Protein AF-A0A2W5B087-F1 (afdb_monomer_lite)

Organism: NCBI:txid43771

Foldseek 3Di:
DLVVLQVVQDDDAFDPDPPTHDPVHGPGYGRPVSVVVSVVVVVVVVVVVVVVVVVVVVCCVVCVPVPDPCDPVNVVLVVVCPDPPQLCSDPPHDPQADRRPRDHDPCSVVPDPPPPDDPDDDPPDD

Secondary structure (DSSP, 8-state):
-HHHHHHHT-S--B-SSTT--BTTTBT-B--HHHHHHHHHHHHHHHHHHHHHHHHHHHHHHHHTS------HHHHHHHHHHTSTT-GGGSTT--TTB-TTT-PBPTTTTSSSS--S------S---

Sequence (126 aa):
ANLFVLMAGGKAGSPPIDGRTSLPYGEEIADPLAQAMILTAIVISMALTGFILTLAYRQYRYRTADVIEDDTEDTAIAAIASRPGNASAAPDHDASNDPTTGRTTKEGDMFGPEFFEAPVKEATDE

InterPro domains:
  IPR039428 NADH-ubiquinone oxidoreductase chain 4L/Mnh complex subunit C1-like [PF00420] (2-69)
  IPR050601 CPA3 antiporter subunit C [PTHR34583] (2-69)

Radius of gyration: 34.96 Å; chains: 1; bounding box: 86×31×72 Å

Structure (mmCIF, N/CA/C/O backbone):
data_AF-A0A2W5B087-F1
#
_entry.id   AF-A0A2W5B087-F1
#
loop_
_atom_site.group_PDB
_atom_site.id
_atom_site.type_symbol
_atom_site.label_atom_id
_atom_site.label_alt_id
_atom_site.label_comp_id
_atom_site.label_asym_id
_atom_site.label_entity_id
_atom_site.label_seq_id
_atom_site.pdbx_PDB_ins_code
_atom_site.Cartn_x
_atom_site.Cartn_y
_atom_site.Cartn_z
_atom_site.occupancy
_atom_site.B_iso_or_equiv
_atom_site.auth_seq_id
_atom_site.auth_comp_id
_atom_site.auth_asym_id
_atom_site.auth_atom_id
_atom_site.pdbx_PDB_model_num
ATOM 1 N N . ALA A 1 1 ? 1.186 5.721 4.719 1.00 83.44 1 ALA A N 1
ATOM 2 C CA . ALA A 1 1 ? -0.284 5.869 4.651 1.00 83.44 1 ALA A CA 1
ATOM 3 C C . ALA A 1 1 ? -0.997 4.980 5.675 1.00 83.44 1 ALA A C 1
ATOM 5 O O . ALA A 1 1 ? -1.610 5.519 6.582 1.00 83.44 1 ALA A O 1
ATOM 6 N N . ASN A 1 2 ? -0.861 3.651 5.610 1.00 87.31 2 ASN A N 1
ATOM 7 C CA . ASN A 1 2 ? -1.618 2.715 6.468 1.00 87.31 2 ASN A CA 1
ATOM 8 C C . ASN A 1 2 ? -1.426 2.934 7.980 1.00 87.31 2 ASN A C 1
ATOM 10 O O . ASN A 1 2 ? -2.382 2.841 8.739 1.00 87.31 2 ASN A O 1
ATOM 14 N N . LEU A 1 3 ? -0.218 3.312 8.409 1.00 91.62 3 LEU A N 1
ATOM 15 C CA . LEU A 1 3 ? 0.063 3.668 9.807 1.00 91.62 3 LEU A CA 1
ATOM 16 C C . LEU A 1 3 ? -0.748 4.878 10.297 1.00 91.62 3 LEU A C 1
ATOM 18 O O . LEU A 1 3 ? -1.163 4.912 11.449 1.00 91.62 3 LEU A O 1
ATOM 22 N N . PHE A 1 4 ? -1.005 5.853 9.423 1.00 90.88 4 PHE A N 1
ATOM 23 C CA . PHE A 1 4 ? -1.804 7.027 9.770 1.00 90.88 4 PHE A CA 1
ATOM 24 C C . PHE A 1 4 ? -3.282 6.658 9.938 1.00 90.88 4 PHE A C 1
ATOM 26 O O . PHE A 1 4 ? -3.924 7.110 10.878 1.00 90.88 4 PHE A O 1
ATOM 33 N N . VAL A 1 5 ? -3.801 5.775 9.076 1.00 89.12 5 VAL A N 1
ATOM 34 C CA . VAL A 1 5 ? -5.166 5.235 9.201 1.00 89.12 5 VAL A CA 1
ATOM 35 C C . VAL A 1 5 ? -5.315 4.425 10.493 1.00 89.12 5 VAL A C 1
ATOM 37 O O . VAL A 1 5 ? -6.320 4.560 11.180 1.00 89.12 5 VAL A O 1
ATOM 40 N N . LEU A 1 6 ? -4.294 3.646 10.871 1.00 91.12 6 LEU A N 1
ATOM 41 C CA . LEU A 1 6 ? -4.294 2.899 12.131 1.00 91.12 6 LEU A CA 1
ATOM 42 C C . LEU A 1 6 ? -4.326 3.830 13.350 1.00 91.12 6 LEU A C 1
ATOM 44 O O . LEU A 1 6 ? -5.081 3.584 14.282 1.00 91.12 6 LEU A O 1
ATOM 48 N N . MET A 1 7 ? -3.545 4.913 13.326 1.00 90.94 7 MET A N 1
ATOM 49 C CA . MET A 1 7 ? -3.543 5.917 14.395 1.00 90.94 7 MET A CA 1
ATOM 50 C C . MET A 1 7 ? -4.878 6.675 14.480 1.00 90.94 7 MET A C 1
ATOM 52 O O . MET A 1 7 ? -5.340 6.981 15.577 1.00 90.94 7 MET A O 1
ATOM 56 N N . ALA A 1 8 ? -5.521 6.944 13.340 1.00 89.12 8 ALA A N 1
ATOM 57 C CA . ALA A 1 8 ? -6.845 7.562 13.290 1.00 89.12 8 ALA A CA 1
ATOM 58 C C . ALA A 1 8 ? -7.960 6.651 13.846 1.00 89.12 8 ALA A C 1
ATOM 60 O O . ALA A 1 8 ? -8.958 7.166 14.341 1.00 89.12 8 ALA A O 1
ATOM 61 N N . GLY A 1 9 ? -7.773 5.324 13.815 1.00 87.00 9 GLY A N 1
ATOM 62 C CA . GLY A 1 9 ? -8.700 4.326 14.369 1.00 87.00 9 GLY A CA 1
ATOM 63 C C . GLY A 1 9 ? -8.781 4.289 15.902 1.00 87.00 9 GLY A C 1
ATOM 64 O O . GLY A 1 9 ? -9.543 3.502 16.457 1.00 87.00 9 GLY A O 1
ATOM 65 N N . GLY A 1 10 ? -8.024 5.139 16.604 1.00 87.75 10 GLY A N 1
ATOM 66 C CA . GLY A 1 10 ? -8.136 5.318 18.050 1.00 87.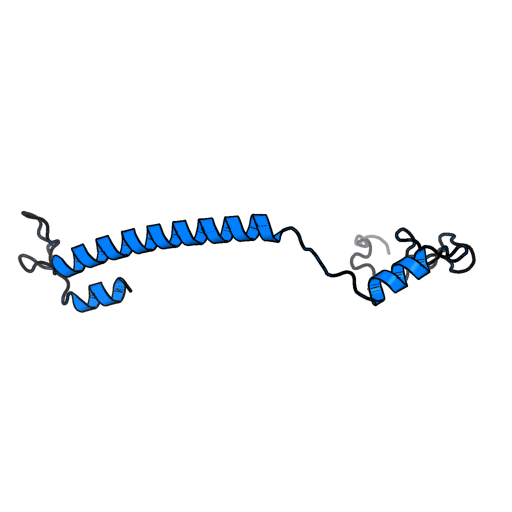75 10 GLY A CA 1
ATOM 67 C C . GLY A 1 10 ? -7.328 4.313 18.875 1.00 87.75 10 GLY A C 1
ATOM 68 O O . GLY A 1 10 ? -6.251 3.866 18.480 1.00 87.75 10 GLY A O 1
ATOM 69 N N . LYS A 1 11 ? -7.806 4.026 20.093 1.00 87.44 11 LYS A N 1
ATOM 70 C CA . LYS A 1 11 ? -7.116 3.141 21.043 1.00 87.44 11 LYS A CA 1
ATOM 71 C C . LYS A 1 11 ? -7.061 1.703 20.521 1.00 87.44 11 LYS A C 1
ATOM 73 O O . LYS A 1 11 ? -7.950 1.241 19.812 1.00 87.44 11 LYS A O 1
ATOM 78 N N . ALA A 1 12 ? -6.029 0.979 20.948 1.00 88.19 12 ALA A N 1
ATOM 79 C CA . ALA A 1 12 ? -5.982 -0.463 20.762 1.00 88.19 12 ALA A CA 1
ATOM 80 C C . ALA A 1 12 ? -7.136 -1.136 21.522 1.00 88.19 12 ALA A C 1
ATOM 82 O O . ALA A 1 12 ? -7.459 -0.741 22.643 1.00 88.19 12 ALA A O 1
ATOM 83 N N . GLY A 1 13 ? -7.713 -2.157 20.899 1.00 91.00 13 GLY A N 1
ATOM 84 C CA . GLY A 1 13 ? -8.785 -2.968 21.454 1.00 91.00 13 GLY A CA 1
ATOM 85 C C . GLY A 1 13 ? -8.660 -4.424 21.012 1.00 91.00 13 GLY A C 1
ATOM 86 O O . GLY A 1 13 ? -7.774 -4.789 20.233 1.00 91.00 13 GLY A O 1
ATOM 87 N N . SER A 1 14 ? -9.567 -5.259 21.500 1.00 93.06 14 SER A N 1
ATOM 88 C CA . SER A 1 14 ? -9.770 -6.627 21.049 1.00 93.06 14 SER A CA 1
ATOM 89 C C . SER A 1 14 ? -10.029 -6.680 19.537 1.00 93.06 14 SER A C 1
ATOM 91 O O . SER A 1 14 ? -10.585 -5.738 18.963 1.00 93.06 14 SER A O 1
ATOM 93 N N . PRO A 1 15 ? -9.618 -7.768 18.864 1.00 91.25 15 PRO A N 1
ATOM 94 C CA . PRO A 1 15 ? -9.834 -7.907 17.433 1.00 91.25 15 PRO A CA 1
ATOM 95 C C . PRO A 1 15 ? -11.337 -7.853 17.111 1.00 91.25 15 PRO A C 1
ATOM 97 O O . PRO A 1 15 ? -12.112 -8.488 17.823 1.00 91.25 15 PRO A O 1
ATOM 100 N N . PRO A 1 16 ? -11.761 -7.158 16.038 1.00 90.62 16 PRO A N 1
ATOM 101 C CA . PRO A 1 16 ? -13.156 -7.084 15.608 1.00 90.62 16 PRO A CA 1
ATOM 102 C C . PRO A 1 16 ? -13.571 -8.376 14.899 1.00 90.62 16 PRO A C 1
ATOM 104 O O . PRO A 1 16 ? -13.890 -8.408 13.712 1.00 90.62 16 PRO A O 1
ATOM 107 N N . ILE A 1 17 ? -13.507 -9.473 15.641 1.00 90.62 17 ILE A N 1
ATOM 108 C CA . ILE A 1 17 ? -13.904 -10.806 15.223 1.00 90.62 17 ILE A CA 1
ATOM 109 C C . ILE A 1 17 ? -14.854 -11.309 16.297 1.00 90.62 17 ILE A C 1
ATOM 111 O O . ILE A 1 17 ? -14.514 -11.310 17.480 1.00 90.62 17 ILE A O 1
ATOM 115 N N . ASP A 1 18 ? -16.041 -11.734 15.883 1.00 88.50 18 ASP A N 1
ATOM 116 C CA . ASP A 1 18 ? -17.051 -12.205 16.820 1.00 88.50 18 ASP A CA 1
ATOM 117 C C . ASP A 1 18 ? -16.524 -13.369 17.680 1.00 88.50 18 ASP A C 1
ATOM 119 O O . ASP A 1 18 ? -15.784 -14.242 17.211 1.00 88.50 18 ASP A O 1
ATOM 123 N N . GLY A 1 19 ? -16.847 -13.334 18.973 1.00 85.06 19 GLY A N 1
ATOM 124 C CA . GLY A 1 19 ? -16.362 -14.295 19.966 1.00 85.06 19 GLY A CA 1
ATOM 125 C C . GLY A 1 19 ? -14.852 -14.254 20.254 1.00 85.06 19 GLY A C 1
ATOM 126 O O . GLY A 1 19 ? -14.347 -15.149 20.936 1.00 85.06 19 GLY A O 1
ATOM 127 N N . ARG A 1 20 ? -14.102 -13.257 19.760 1.00 86.31 20 ARG A N 1
ATOM 128 C CA . ARG A 1 20 ? -12.674 -13.082 20.069 1.00 86.31 20 ARG A CA 1
ATOM 129 C C . ARG A 1 20 ? -12.457 -11.896 20.997 1.00 86.31 20 ARG A C 1
ATOM 131 O O . ARG A 1 20 ? -12.694 -10.751 20.638 1.00 86.31 20 ARG A O 1
ATOM 138 N N . THR A 1 21 ? -11.902 -12.178 22.169 1.00 88.25 21 THR A N 1
ATOM 139 C CA . THR A 1 21 ? -11.434 -11.159 23.108 1.00 88.25 21 THR A CA 1
ATOM 140 C C . THR A 1 21 ? -9.945 -11.331 23.355 1.00 88.25 21 THR A C 1
ATOM 142 O O . THR A 1 21 ? -9.369 -12.408 23.176 1.00 88.25 21 THR A O 1
ATOM 145 N N . SER A 1 22 ? -9.301 -10.242 23.742 1.00 85.19 22 SER A N 1
ATOM 146 C CA . SER A 1 22 ? -7.909 -10.239 24.165 1.00 85.19 22 SER A CA 1
ATOM 147 C C . SER A 1 22 ? -7.844 -9.893 25.650 1.00 85.19 22 SER A C 1
ATOM 149 O O . SER A 1 22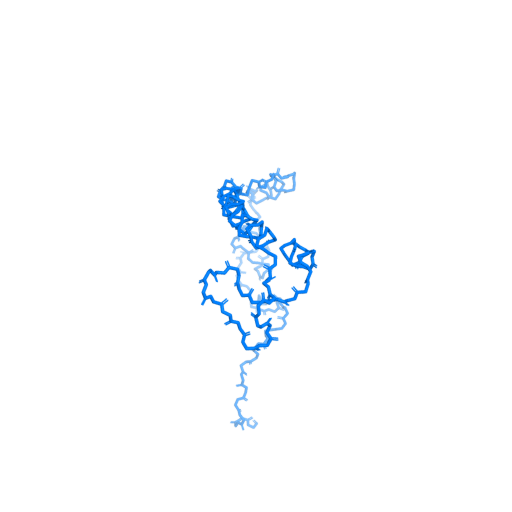 ? -8.540 -8.990 26.108 1.00 85.19 22 SER A O 1
ATOM 151 N N . LEU A 1 23 ? -7.008 -10.610 26.409 1.00 83.25 23 LEU A N 1
ATOM 152 C CA . LEU A 1 23 ? -6.825 -10.385 27.851 1.00 83.25 23 LEU A CA 1
ATOM 153 C C . LEU A 1 23 ? -6.598 -8.906 28.239 1.00 83.25 23 LEU A C 1
ATOM 155 O O . LEU A 1 23 ? -7.198 -8.482 29.222 1.00 83.25 23 LEU A O 1
ATOM 159 N N . PRO A 1 24 ? -5.789 -8.107 27.509 1.00 85.44 24 PRO A N 1
ATOM 160 C CA . PRO A 1 24 ? -5.561 -6.708 27.877 1.00 85.44 24 PRO A CA 1
ATOM 161 C C . PRO A 1 24 ? -6.721 -5.749 27.565 1.00 85.44 24 PRO A C 1
ATOM 163 O O . PRO A 1 24 ? -6.760 -4.678 28.163 1.00 85.44 24 PRO A O 1
ATOM 166 N N . TYR A 1 25 ? -7.640 -6.092 26.654 1.00 84.88 25 TYR A N 1
ATOM 167 C CA . TYR A 1 25 ? -8.670 -5.157 26.170 1.00 84.88 25 TYR A CA 1
ATOM 168 C C . TYR A 1 25 ? -10.114 -5.613 26.442 1.00 84.88 25 TYR A C 1
ATOM 170 O O . TYR A 1 25 ? -11.039 -4.816 26.325 1.00 84.88 25 TYR A O 1
ATOM 178 N N . GLY A 1 26 ? -10.332 -6.869 26.850 1.00 86.00 26 GLY A N 1
ATOM 179 C CA . GLY A 1 26 ? -11.656 -7.377 27.219 1.00 86.00 26 GLY A CA 1
ATOM 180 C C . GLY A 1 26 ? -12.679 -7.205 26.092 1.00 86.00 2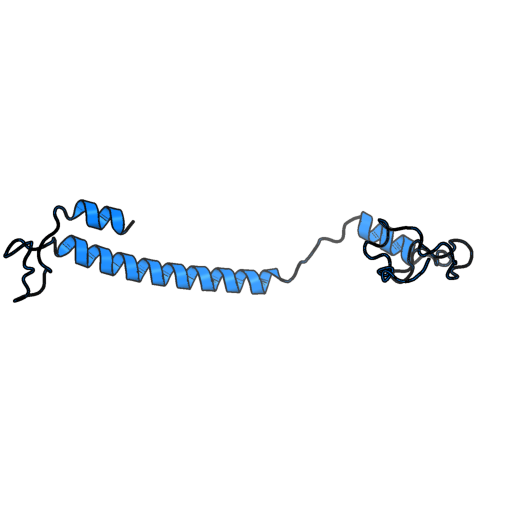6 GLY A C 1
ATOM 181 O O . GLY A 1 26 ? -12.454 -7.681 24.977 1.00 86.00 26 GLY A O 1
ATOM 182 N N . GLU A 1 27 ? -13.786 -6.521 26.390 1.00 85.25 27 GLU A N 1
ATOM 183 C CA . GLU A 1 27 ? -14.877 -6.214 25.449 1.00 85.25 27 GLU A CA 1
ATOM 184 C C . GLU A 1 27 ? -14.628 -4.953 24.599 1.00 85.25 27 GLU A C 1
ATOM 186 O O . GLU A 1 27 ? -15.395 -4.685 23.679 1.00 85.25 27 GLU A O 1
ATOM 191 N N . GLU A 1 28 ? -13.579 -4.165 24.869 1.00 88.94 28 GLU A N 1
ATOM 192 C CA . GLU A 1 28 ? -13.271 -2.964 24.081 1.00 88.94 28 GLU A CA 1
ATOM 193 C C . GLU A 1 28 ? -12.709 -3.398 22.720 1.00 88.94 28 GLU A C 1
ATOM 195 O O . GLU A 1 28 ? -11.598 -3.914 22.651 1.00 88.94 28 GLU A O 1
ATOM 200 N N . ILE A 1 29 ? -13.478 -3.240 21.639 1.00 91.06 29 ILE A N 1
ATOM 201 C CA . ILE A 1 29 ? -13.110 -3.694 20.288 1.00 91.06 29 ILE A CA 1
ATOM 202 C C . ILE A 1 29 ? -12.359 -2.580 19.542 1.00 91.06 29 ILE A C 1
ATOM 204 O O . ILE A 1 29 ? -12.746 -1.414 19.602 1.00 91.06 29 ILE A O 1
ATOM 208 N N . ALA A 1 30 ? -11.296 -2.935 18.816 1.00 91.75 30 ALA A N 1
ATOM 209 C CA . ALA A 1 30 ? -10.608 -2.016 17.908 1.00 91.75 30 ALA A CA 1
ATOM 210 C C . ALA A 1 30 ? -11.510 -1.611 16.725 1.00 91.75 30 ALA A C 1
ATOM 212 O O . ALA A 1 30 ? -12.312 -2.419 16.263 1.00 91.75 30 ALA A O 1
ATOM 213 N N . ASP A 1 31 ? -11.344 -0.396 16.190 1.00 93.69 31 ASP A N 1
ATOM 214 C CA . ASP A 1 31 ? -12.211 0.125 15.124 1.00 93.69 31 ASP A CA 1
ATOM 215 C C . ASP A 1 31 ? -12.214 -0.779 13.862 1.00 93.69 31 ASP A C 1
ATOM 217 O O . ASP A 1 31 ? -11.199 -0.860 13.151 1.00 93.69 31 ASP A O 1
ATOM 221 N N . PRO A 1 32 ? -13.341 -1.453 13.541 1.00 92.38 32 PRO A N 1
ATOM 222 C CA . PRO A 1 32 ? -13.437 -2.331 12.377 1.00 92.38 32 PRO A CA 1
ATOM 223 C C . PRO A 1 32 ? -13.363 -1.564 11.052 1.00 92.38 32 PRO A C 1
ATOM 225 O O . PRO A 1 32 ? -12.907 -2.117 10.047 1.00 92.38 32 PRO A O 1
ATOM 228 N N . LEU A 1 33 ? -13.779 -0.292 11.030 1.00 93.25 33 LEU A N 1
ATOM 229 C CA . LEU A 1 33 ? -13.755 0.528 9.823 1.00 93.25 33 LEU A CA 1
ATOM 230 C C . LEU A 1 33 ? -12.313 0.856 9.426 1.00 93.25 33 LEU A C 1
ATOM 232 O O . LEU A 1 33 ? -11.933 0.663 8.268 1.00 93.25 33 LEU A O 1
ATOM 236 N N . ALA A 1 34 ? -11.488 1.277 10.389 1.00 93.06 34 ALA A N 1
ATOM 237 C CA . ALA A 1 34 ? -10.066 1.512 10.162 1.00 93.06 34 ALA A CA 1
ATOM 238 C C . ALA A 1 34 ? -9.350 0.248 9.649 1.00 93.06 34 ALA A C 1
ATOM 240 O O . ALA A 1 34 ? -8.555 0.329 8.710 1.00 93.06 34 ALA A O 1
ATOM 241 N N . GLN A 1 35 ? -9.667 -0.933 10.194 1.00 92.94 35 GLN A N 1
ATOM 242 C CA . GLN A 1 35 ? -9.070 -2.195 9.736 1.00 92.94 35 GLN A CA 1
ATOM 243 C C . GLN A 1 35 ? -9.460 -2.551 8.298 1.00 92.94 35 GLN A C 1
ATOM 245 O O . GLN A 1 35 ? -8.590 -2.908 7.499 1.00 92.94 35 GLN A O 1
ATOM 250 N N . ALA A 1 36 ? -10.738 -2.402 7.940 1.00 94.56 36 ALA A N 1
ATOM 251 C CA . ALA A 1 36 ? -11.199 -2.626 6.573 1.00 94.56 36 ALA A CA 1
ATOM 252 C C . ALA A 1 36 ? -10.514 -1.668 5.582 1.00 94.56 36 ALA A C 1
ATOM 254 O O . ALA A 1 36 ? -10.047 -2.093 4.525 1.00 94.56 36 ALA A O 1
ATOM 255 N N . MET A 1 37 ? -10.383 -0.389 5.946 1.00 95.25 37 MET A N 1
ATOM 256 C CA . MET A 1 37 ? -9.693 0.619 5.133 1.00 95.25 37 MET A CA 1
ATOM 257 C C . MET A 1 37 ? -8.200 0.325 4.953 1.00 95.25 37 MET A C 1
ATOM 259 O O . MET A 1 37 ? -7.641 0.557 3.883 1.00 95.25 37 MET A O 1
ATOM 263 N N . ILE A 1 38 ? -7.530 -0.207 5.977 1.00 95.69 38 ILE A N 1
ATOM 264 C CA . ILE A 1 38 ? -6.124 -0.608 5.861 1.00 95.69 38 ILE A CA 1
ATOM 265 C C . ILE A 1 38 ? -5.983 -1.807 4.920 1.00 95.69 38 ILE A C 1
ATOM 267 O O . ILE A 1 38 ? -5.092 -1.804 4.071 1.00 95.69 38 ILE A O 1
ATOM 271 N N . LEU A 1 39 ? -6.864 -2.807 5.026 1.00 95.56 39 LEU A N 1
ATOM 272 C CA . LEU A 1 39 ? -6.837 -3.975 4.144 1.00 95.56 39 LEU A CA 1
ATOM 273 C C . LEU A 1 39 ? -6.988 -3.568 2.672 1.00 95.56 39 LEU A C 1
ATOM 275 O O . LEU A 1 39 ? -6.208 -4.015 1.829 1.00 95.56 39 LEU A O 1
ATOM 279 N N . THR A 1 40 ? -7.933 -2.675 2.361 1.00 96.25 40 THR A N 1
ATOM 280 C CA . THR A 1 40 ? -8.117 -2.173 0.990 1.00 96.25 40 THR A CA 1
ATOM 281 C C . THR A 1 40 ? -6.907 -1.370 0.518 1.00 96.25 40 THR A C 1
ATOM 283 O O . THR A 1 40 ? -6.421 -1.590 -0.593 1.00 96.25 40 THR A O 1
ATOM 286 N N . ALA A 1 41 ? -6.356 -0.500 1.367 1.00 96.44 41 ALA A N 1
ATOM 287 C CA . ALA A 1 41 ? -5.181 0.296 1.033 1.00 96.44 41 ALA A CA 1
ATOM 288 C C . ALA A 1 41 ? -3.940 -0.567 0.755 1.00 96.44 41 ALA A C 1
ATOM 290 O O . ALA A 1 41 ? -3.186 -0.267 -0.173 1.00 96.44 41 ALA A O 1
ATOM 291 N N . ILE A 1 42 ? -3.730 -1.652 1.511 1.00 96.69 42 ILE A N 1
ATOM 292 C CA . ILE A 1 42 ? -2.633 -2.605 1.282 1.00 96.69 42 ILE A CA 1
ATOM 293 C C . ILE A 1 42 ? -2.776 -3.265 -0.090 1.00 96.69 42 ILE A C 1
ATOM 295 O O . ILE A 1 42 ? -1.819 -3.264 -0.863 1.00 96.69 42 ILE A O 1
ATOM 299 N N . VAL A 1 43 ? -3.961 -3.787 -0.414 1.00 97.69 43 VAL A N 1
ATOM 300 C CA . VAL A 1 43 ? -4.198 -4.489 -1.685 1.00 97.69 43 VAL A CA 1
ATOM 301 C C . VAL A 1 43 ? -4.030 -3.547 -2.877 1.00 97.69 43 VAL A C 1
ATOM 303 O O . VAL A 1 43 ? -3.343 -3.894 -3.837 1.00 97.69 43 VAL A O 1
ATOM 306 N N . ILE A 1 44 ? -4.588 -2.334 -2.799 1.00 96.81 44 ILE A N 1
ATOM 307 C CA . ILE A 1 44 ? -4.439 -1.315 -3.849 1.00 96.81 44 ILE A CA 1
ATOM 308 C C . ILE A 1 44 ? -2.967 -0.942 -4.027 1.00 96.81 44 ILE A C 1
ATOM 310 O O . ILE A 1 44 ? -2.479 -0.882 -5.154 1.00 96.81 44 ILE A O 1
ATOM 314 N N . SER A 1 45 ? -2.246 -0.726 -2.924 1.00 96.56 45 SER A N 1
ATOM 315 C CA . SER A 1 45 ? -0.829 -0.356 -2.969 1.00 96.56 45 SER A CA 1
ATOM 316 C C . SER A 1 45 ? 0.015 -1.473 -3.580 1.00 96.56 45 SER A C 1
ATOM 318 O O . SER A 1 45 ? 0.821 -1.201 -4.459 1.00 96.56 45 SER A O 1
ATOM 320 N N . MET A 1 46 ? -0.212 -2.733 -3.192 1.00 97.19 46 MET A N 1
ATOM 321 C CA . MET A 1 46 ? 0.492 -3.884 -3.767 1.00 97.19 46 MET A CA 1
ATOM 322 C C . MET A 1 46 ? 0.222 -4.017 -5.272 1.00 97.19 46 MET A C 1
ATOM 324 O O . MET A 1 46 ? 1.156 -4.219 -6.049 1.00 97.19 46 MET A O 1
ATOM 328 N N . ALA A 1 47 ? -1.037 -3.862 -5.693 1.00 97.94 47 ALA A N 1
ATOM 329 C CA . ALA A 1 47 ? -1.416 -3.897 -7.102 1.00 97.94 47 ALA A CA 1
ATOM 330 C C . ALA A 1 47 ? -0.745 -2.767 -7.899 1.00 97.94 47 ALA A C 1
ATOM 332 O O . ALA A 1 47 ? -0.179 -3.013 -8.965 1.00 97.94 47 ALA A O 1
ATOM 333 N N . LEU A 1 48 ? -0.746 -1.543 -7.362 1.00 98.00 48 LEU A N 1
ATOM 334 C CA . LEU A 1 48 ? -0.107 -0.391 -7.991 1.00 98.00 48 LEU A CA 1
ATOM 335 C C . LEU A 1 48 ? 1.415 -0.557 -8.066 1.00 98.00 48 LEU A C 1
ATOM 337 O O . LEU A 1 48 ? 2.002 -0.290 -9.110 1.00 98.00 48 LEU A O 1
ATOM 341 N N . THR A 1 49 ? 2.060 -1.044 -7.004 1.00 97.56 49 THR A N 1
ATOM 342 C CA . THR A 1 49 ? 3.498 -1.337 -7.009 1.00 97.56 49 THR A CA 1
ATOM 343 C C . THR A 1 49 ? 3.841 -2.402 -8.047 1.00 97.56 49 THR A C 1
ATOM 345 O O . THR A 1 49 ? 4.787 -2.211 -8.805 1.00 97.56 49 THR A O 1
ATOM 348 N N . GLY A 1 50 ? 3.064 -3.486 -8.144 1.00 98.00 50 GLY A N 1
ATOM 349 C CA . GLY A 1 50 ? 3.267 -4.516 -9.167 1.00 98.00 50 GLY A CA 1
ATOM 350 C C . GLY A 1 50 ? 3.096 -3.976 -10.591 1.00 98.00 50 GLY A C 1
ATOM 351 O O . GLY A 1 50 ? 3.902 -4.269 -11.479 1.00 98.00 50 GLY A O 1
ATOM 352 N N . PHE A 1 51 ? 2.092 -3.124 -10.803 1.00 97.94 51 PHE A N 1
ATOM 353 C CA . PHE A 1 51 ? 1.881 -2.446 -12.079 1.00 97.94 51 PHE A CA 1
ATOM 354 C C . PHE A 1 51 ? 3.050 -1.518 -12.438 1.00 97.94 51 PHE A C 1
ATOM 356 O O . PHE A 1 51 ? 3.595 -1.612 -13.538 1.00 97.94 51 PHE A O 1
ATOM 363 N N . ILE A 1 52 ? 3.496 -0.678 -11.500 1.00 98.12 52 ILE A N 1
ATOM 364 C CA . ILE A 1 52 ? 4.643 0.221 -11.693 1.00 98.12 52 ILE A CA 1
ATOM 365 C C . ILE A 1 52 ? 5.922 -0.577 -11.956 1.00 98.12 52 ILE A C 1
ATOM 367 O O . ILE A 1 52 ? 6.671 -0.225 -12.862 1.00 98.12 52 ILE A O 1
ATOM 371 N N . LEU A 1 53 ? 6.162 -1.673 -11.231 1.00 97.56 53 LEU A N 1
ATOM 372 C CA . LEU A 1 53 ? 7.328 -2.531 -11.447 1.00 97.56 53 LEU A CA 1
ATOM 373 C C . LEU A 1 53 ? 7.322 -3.138 -12.857 1.00 97.56 53 LEU A C 1
ATOM 375 O O . LEU A 1 53 ? 8.355 -3.180 -13.523 1.00 97.56 53 LEU A O 1
ATOM 379 N N . THR A 1 54 ? 6.146 -3.535 -13.347 1.00 96.94 54 THR A N 1
ATOM 380 C CA . THR A 1 54 ? 5.968 -4.032 -14.718 1.00 96.94 54 THR A CA 1
ATOM 381 C C . THR A 1 54 ? 6.262 -2.944 -15.752 1.00 96.94 54 THR A C 1
ATOM 383 O O . THR A 1 54 ? 6.942 -3.206 -16.745 1.00 96.94 54 THR A O 1
ATOM 386 N N . LEU A 1 55 ? 5.791 -1.713 -15.529 1.00 96.31 55 LEU A N 1
ATOM 387 C CA . LEU A 1 55 ? 6.103 -0.579 -16.402 1.00 96.31 55 LEU A CA 1
ATOM 388 C C . LEU A 1 55 ? 7.592 -0.227 -16.378 1.00 96.31 55 LEU A C 1
ATOM 390 O O . LEU A 1 55 ? 8.163 0.012 -17.438 1.00 96.31 55 LEU A O 1
ATOM 394 N N . ALA A 1 56 ? 8.231 -0.249 -15.208 1.00 94.25 56 ALA A N 1
ATOM 395 C CA . ALA A 1 56 ? 9.663 -0.013 -15.065 1.00 94.25 56 ALA A CA 1
ATOM 396 C C . ALA A 1 56 ? 10.478 -1.078 -15.811 1.00 94.25 56 ALA A C 1
ATOM 398 O O . ALA A 1 56 ? 11.377 -0.739 -16.579 1.00 94.25 56 ALA A O 1
ATOM 399 N N . TYR A 1 57 ? 10.110 -2.357 -15.670 1.00 93.69 57 TYR A N 1
ATOM 400 C CA . TYR A 1 57 ? 10.721 -3.450 -16.427 1.00 93.69 57 TYR A CA 1
ATOM 401 C C . TYR A 1 57 ? 10.533 -3.274 -17.938 1.00 93.69 57 TYR A C 1
ATOM 403 O O . TYR A 1 57 ? 11.475 -3.431 -18.716 1.00 93.69 57 TYR A O 1
ATOM 411 N N . ARG A 1 58 ? 9.323 -2.895 -18.367 1.00 92.38 58 ARG A N 1
ATOM 412 C CA . ARG A 1 58 ? 9.035 -2.616 -19.774 1.00 92.38 58 ARG A CA 1
ATOM 413 C C . ARG A 1 58 ? 9.893 -1.459 -20.287 1.00 92.38 58 ARG A C 1
ATOM 415 O O . ARG A 1 58 ? 10.516 -1.605 -21.331 1.00 92.38 58 ARG A O 1
ATOM 422 N N . GLN A 1 59 ? 9.957 -0.343 -19.564 1.00 90.88 59 GLN A N 1
ATOM 423 C CA . GLN A 1 59 ? 10.779 0.809 -19.932 1.00 90.88 59 GLN A CA 1
ATOM 424 C C . GLN A 1 59 ? 12.255 0.425 -20.034 1.00 90.88 59 GLN A C 1
ATOM 426 O O . GLN A 1 59 ? 12.887 0.770 -21.027 1.00 90.88 59 GLN A O 1
ATOM 431 N N . TYR A 1 60 ? 12.783 -0.307 -19.049 1.00 86.94 60 TYR A N 1
ATOM 432 C CA . TYR A 1 60 ? 14.156 -0.805 -19.075 1.00 86.94 60 TYR A CA 1
ATOM 433 C C . TYR A 1 60 ? 14.418 -1.590 -20.363 1.00 86.94 60 TYR A C 1
ATOM 435 O O . TYR A 1 60 ? 15.297 -1.219 -21.131 1.00 86.94 60 TYR A O 1
ATOM 443 N N . ARG A 1 61 ? 13.569 -2.574 -20.685 1.00 85.88 61 ARG A N 1
ATOM 444 C CA . ARG A 1 61 ? 13.715 -3.386 -21.901 1.00 85.88 61 ARG A CA 1
ATOM 445 C C . ARG A 1 61 ? 13.701 -2.563 -23.197 1.00 85.88 61 ARG A C 1
ATOM 447 O O . ARG A 1 61 ? 14.405 -2.919 -24.135 1.00 85.88 61 ARG A O 1
ATOM 454 N N . TYR A 1 62 ? 12.891 -1.507 -23.279 1.00 78.62 62 TYR A N 1
ATOM 455 C CA . TYR A 1 62 ? 12.833 -0.655 -24.474 1.00 78.62 62 TYR A CA 1
ATOM 456 C C . TYR A 1 62 ? 13.971 0.370 -24.543 1.00 78.62 62 TYR A C 1
ATOM 458 O O . TYR A 1 62 ? 14.360 0.751 -25.642 1.00 78.62 62 TYR A O 1
ATOM 466 N N . ARG A 1 63 ? 14.504 0.815 -23.399 1.00 72.00 63 ARG A N 1
ATOM 467 C CA . ARG A 1 63 ? 15.547 1.849 -23.330 1.00 72.00 63 ARG A CA 1
ATOM 468 C C . ARG A 1 63 ? 16.974 1.293 -23.300 1.00 72.00 63 ARG A C 1
ATOM 470 O O . ARG A 1 63 ? 17.906 2.072 -23.394 1.00 72.00 63 ARG A O 1
ATOM 477 N N . THR A 1 64 ? 17.161 -0.027 -23.221 1.00 57.41 64 THR A N 1
ATOM 478 C CA . THR A 1 64 ? 18.480 -0.673 -23.400 1.00 57.41 64 THR A CA 1
ATOM 479 C C . THR A 1 64 ? 19.014 -0.576 -24.838 1.00 57.41 64 THR A C 1
ATOM 481 O O . THR A 1 64 ? 20.162 -0.929 -25.082 1.00 57.41 64 THR A O 1
ATOM 484 N N . ALA A 1 65 ? 18.243 -0.049 -25.794 1.00 58.06 65 ALA A N 1
ATOM 485 C CA . ALA A 1 65 ? 18.853 0.571 -26.965 1.00 58.06 65 ALA A CA 1
ATOM 486 C C . ALA A 1 65 ? 19.440 1.916 -26.514 1.00 58.06 65 ALA A C 1
ATOM 488 O O . ALA A 1 65 ? 18.774 2.947 -26.601 1.00 58.06 65 ALA A O 1
ATOM 489 N N . ASP A 1 66 ? 20.642 1.870 -25.942 1.00 58.69 66 ASP A N 1
ATOM 490 C CA . ASP A 1 66 ? 21.455 3.054 -25.689 1.00 58.69 66 ASP A CA 1
ATOM 491 C C . ASP A 1 66 ? 21.838 3.641 -27.051 1.00 58.69 66 ASP A C 1
ATOM 493 O O . ASP A 1 66 ? 22.831 3.266 -27.666 1.00 58.69 66 ASP A O 1
ATOM 497 N N . VAL A 1 67 ? 20.940 4.452 -27.607 1.00 61.62 67 VAL A N 1
ATOM 498 C CA . VAL A 1 67 ? 21.211 5.235 -28.807 1.00 61.62 67 VAL A CA 1
ATOM 499 C C . VAL A 1 67 ? 21.911 6.488 -28.312 1.00 61.62 67 VAL A C 1
ATOM 501 O O . VAL A 1 67 ? 21.263 7.492 -28.013 1.00 61.62 67 VAL A O 1
ATOM 504 N N . ILE A 1 68 ? 23.225 6.374 -28.139 1.00 69.12 68 ILE A N 1
ATOM 505 C CA . ILE A 1 68 ? 24.100 7.532 -27.998 1.00 69.12 68 ILE A CA 1
ATOM 506 C C . ILE A 1 68 ? 24.117 8.220 -29.367 1.00 69.12 68 ILE A C 1
ATOM 508 O O . ILE A 1 68 ? 24.183 7.563 -30.405 1.00 69.12 68 ILE A O 1
ATOM 512 N N . GLU A 1 69 ? 23.919 9.532 -29.365 1.00 70.38 69 GLU A N 1
ATOM 513 C CA . GLU A 1 69 ? 23.968 10.343 -30.576 1.00 70.38 69 GLU A CA 1
ATOM 514 C C . GLU A 1 69 ? 25.432 10.452 -31.012 1.00 70.38 69 GLU A C 1
ATOM 516 O O . GLU A 1 69 ? 26.234 10.965 -30.237 1.00 70.38 69 GLU A O 1
ATOM 521 N N . ASP A 1 70 ? 25.766 9.953 -32.210 1.00 75.69 70 ASP A N 1
ATOM 522 C CA . ASP A 1 70 ? 27.103 10.117 -32.795 1.00 75.69 70 ASP A CA 1
ATOM 523 C C . ASP A 1 70 ? 27.378 11.616 -32.940 1.00 75.69 70 ASP A C 1
ATOM 525 O O . ASP A 1 70 ? 26.758 12.302 -33.766 1.00 75.69 70 ASP A O 1
ATOM 529 N N . ASP A 1 71 ? 28.282 12.140 -32.121 1.00 80.31 71 ASP A N 1
ATOM 530 C CA . ASP A 1 71 ? 28.586 13.558 -32.135 1.00 80.31 71 ASP A CA 1
ATOM 531 C C . ASP A 1 71 ? 29.650 13.902 -33.195 1.00 80.31 71 ASP A C 1
ATOM 533 O O . ASP A 1 71 ? 30.208 13.066 -33.920 1.00 80.31 71 ASP A O 1
ATOM 537 N N . THR A 1 72 ? 29.923 15.197 -33.351 1.00 80.38 72 THR A N 1
ATOM 538 C CA . THR A 1 72 ? 30.935 15.648 -34.313 1.00 80.38 72 THR A CA 1
ATOM 539 C C . THR A 1 72 ? 32.340 15.153 -33.964 1.00 80.38 72 THR A C 1
ATOM 541 O O . THR A 1 72 ? 33.189 15.087 -34.851 1.00 80.38 72 THR A O 1
ATOM 544 N N . GLU A 1 73 ? 32.597 14.826 -32.698 1.00 77.19 73 GLU A N 1
ATOM 545 C CA . GLU A 1 73 ? 33.882 14.316 -32.231 1.00 77.19 73 GLU A CA 1
ATOM 546 C C . GLU A 1 73 ? 34.040 12.833 -32.594 1.00 77.19 73 GLU A C 1
ATOM 548 O O . GLU A 1 73 ? 35.070 12.465 -33.159 1.00 77.19 73 GLU A O 1
ATOM 553 N N . ASP A 1 74 ? 32.995 12.017 -32.442 1.00 73.56 74 ASP A N 1
ATOM 554 C CA . ASP A 1 74 ? 32.962 10.610 -32.857 1.00 73.56 74 ASP A CA 1
ATOM 555 C C . ASP A 1 74 ? 33.231 10.461 -34.359 1.00 73.56 74 ASP A C 1
ATOM 557 O O . ASP A 1 74 ? 34.072 9.666 -34.795 1.00 73.56 74 ASP A O 1
ATOM 561 N N . THR A 1 75 ? 32.580 11.295 -35.177 1.00 80.50 75 THR A N 1
ATOM 562 C CA . THR A 1 75 ? 32.829 11.311 -36.628 1.00 80.50 75 THR A CA 1
ATOM 563 C C . THR A 1 75 ? 34.252 11.761 -36.970 1.00 80.50 75 THR A C 1
ATOM 565 O O . THR A 1 75 ? 34.849 11.241 -37.918 1.00 80.50 75 THR A O 1
ATOM 568 N N . ALA A 1 76 ? 34.831 12.685 -36.194 1.00 77.19 76 ALA A N 1
ATOM 569 C CA . ALA A 1 76 ? 36.208 13.130 -36.373 1.00 77.19 76 ALA A CA 1
ATOM 570 C C . ALA A 1 76 ? 37.210 12.031 -35.994 1.00 77.19 76 ALA A C 1
ATOM 572 O O . ALA A 1 76 ? 38.159 11.796 -36.744 1.00 77.19 76 ALA A O 1
ATOM 573 N N . ILE A 1 77 ? 36.984 11.308 -34.895 1.00 73.62 77 ILE A N 1
ATOM 574 C CA . ILE A 1 77 ? 37.817 10.174 -34.477 1.00 73.62 77 ILE A CA 1
ATOM 575 C C . ILE A 1 77 ? 37.723 9.037 -35.501 1.00 73.62 77 ILE A C 1
ATOM 577 O O . ILE A 1 77 ? 38.757 8.506 -35.911 1.00 73.62 77 ILE A O 1
ATOM 581 N N . ALA A 1 78 ? 36.529 8.722 -36.012 1.00 74.50 78 ALA A N 1
ATOM 582 C CA . ALA A 1 78 ? 36.353 7.725 -37.070 1.00 74.50 78 ALA A CA 1
ATOM 583 C C . ALA A 1 78 ? 37.052 8.129 -38.387 1.00 74.50 78 ALA A C 1
ATOM 585 O O . ALA A 1 78 ? 37.672 7.294 -39.058 1.00 74.50 78 ALA A O 1
ATOM 586 N N . ALA A 1 79 ? 37.005 9.414 -38.755 1.00 75.50 79 ALA A N 1
ATOM 587 C CA . ALA A 1 79 ? 37.702 9.950 -39.927 1.00 75.50 79 ALA A CA 1
ATOM 588 C C . ALA A 1 79 ? 39.230 9.941 -39.759 1.00 75.50 79 ALA A C 1
ATOM 590 O O . ALA A 1 79 ? 39.963 9.708 -40.722 1.00 75.50 79 ALA A O 1
ATOM 591 N N . ILE A 1 80 ? 39.721 10.172 -38.538 1.00 70.56 80 ILE A N 1
ATOM 592 C CA . ILE A 1 80 ? 41.137 10.027 -38.213 1.00 70.56 80 ILE A CA 1
ATOM 593 C C . ILE A 1 80 ? 41.513 8.550 -38.338 1.00 70.56 80 ILE A C 1
ATOM 595 O O . ILE A 1 80 ? 42.374 8.242 -39.151 1.00 70.56 80 ILE A O 1
ATOM 599 N N . ALA A 1 81 ? 40.841 7.629 -37.647 1.00 66.00 81 ALA A N 1
ATOM 600 C CA . ALA A 1 81 ? 41.162 6.196 -37.652 1.00 66.00 81 ALA A CA 1
ATOM 601 C C . ALA A 1 81 ? 41.146 5.537 -39.050 1.00 66.00 81 ALA A C 1
ATOM 603 O O . ALA A 1 81 ? 41.856 4.565 -39.290 1.00 66.00 81 ALA A O 1
ATOM 604 N N . SER A 1 82 ? 40.368 6.067 -39.999 1.00 67.25 82 SER A N 1
ATOM 605 C CA . SER A 1 82 ? 40.287 5.556 -41.379 1.00 67.25 82 SER A CA 1
ATOM 606 C C . SER A 1 82 ? 41.343 6.133 -42.339 1.00 67.25 82 SER A C 1
ATOM 608 O O . SER A 1 82 ? 41.404 5.734 -43.507 1.00 67.25 82 SER A O 1
ATOM 610 N N . ARG A 1 83 ? 42.203 7.054 -41.883 1.00 71.62 83 ARG A N 1
ATOM 611 C CA . ARG A 1 83 ? 43.233 7.686 -42.717 1.00 71.62 83 ARG A CA 1
ATOM 612 C C . ARG A 1 83 ? 44.434 6.746 -42.932 1.00 71.62 83 ARG A C 1
ATOM 614 O O . ARG A 1 83 ? 45.101 6.378 -41.981 1.00 71.62 83 ARG A O 1
ATOM 621 N N . PRO A 1 84 ? 44.820 6.394 -44.169 1.00 54.72 84 PRO A N 1
ATOM 622 C CA . PRO A 1 84 ? 45.943 5.482 -44.389 1.00 54.72 84 PRO A CA 1
ATOM 623 C C . PRO A 1 84 ? 47.269 6.094 -43.903 1.00 54.72 84 PRO A C 1
ATOM 625 O O . PRO A 1 84 ? 47.657 7.176 -44.346 1.00 54.72 84 PRO A O 1
ATOM 628 N N . GLY A 1 85 ? 47.965 5.386 -43.005 1.00 59.97 85 GLY A N 1
ATOM 629 C CA . GLY A 1 85 ? 49.286 5.763 -42.482 1.00 59.97 85 GLY A CA 1
ATOM 630 C C . GLY A 1 85 ? 49.339 6.152 -40.999 1.00 59.97 85 GLY A C 1
ATOM 631 O O . GLY A 1 85 ? 50.426 6.452 -40.516 1.00 59.97 85 GLY A O 1
ATOM 632 N N . ASN A 1 86 ? 48.224 6.126 -40.261 1.00 58.41 86 ASN A N 1
ATOM 633 C CA . ASN A 1 86 ? 48.188 6.389 -38.817 1.00 58.41 86 ASN A CA 1
ATOM 634 C C . ASN A 1 86 ? 47.895 5.120 -37.996 1.00 58.41 86 ASN A C 1
ATOM 636 O O . ASN A 1 86 ? 46.935 5.050 -37.234 1.00 58.41 86 ASN A O 1
ATOM 640 N N . ALA A 1 87 ? 48.772 4.122 -38.119 1.00 54.94 87 ALA A N 1
ATOM 641 C CA . ALA A 1 87 ? 48.667 2.859 -37.382 1.00 54.94 87 ALA A CA 1
ATOM 642 C C . ALA A 1 87 ? 48.510 3.036 -35.855 1.00 54.94 87 ALA A C 1
ATOM 644 O O . ALA A 1 87 ? 47.948 2.167 -35.200 1.00 54.94 87 ALA A O 1
ATOM 645 N N . SER A 1 88 ? 48.937 4.181 -35.307 1.00 56.72 88 SER A N 1
ATOM 646 C CA . SER A 1 88 ? 48.789 4.531 -33.892 1.00 56.72 88 SER A CA 1
ATOM 647 C C . SER A 1 88 ? 47.357 4.844 -33.438 1.00 56.72 88 SER A C 1
ATOM 649 O O . SER A 1 88 ? 47.145 5.032 -32.247 1.00 56.72 88 SER A O 1
ATOM 651 N N . ALA A 1 89 ? 46.400 4.988 -34.361 1.00 55.75 89 ALA A N 1
ATOM 652 C CA . ALA A 1 89 ? 45.001 5.324 -34.072 1.00 55.75 89 ALA A CA 1
ATOM 653 C C . ALA A 1 89 ? 44.044 4.130 -34.263 1.00 55.75 89 ALA A C 1
ATOM 655 O O . ALA A 1 89 ? 42.827 4.314 -34.279 1.00 55.75 89 ALA A O 1
ATOM 656 N N . ALA A 1 90 ? 44.577 2.920 -34.457 1.00 58.94 90 ALA A N 1
ATOM 657 C CA . ALA A 1 90 ? 43.767 1.716 -34.585 1.00 58.94 90 ALA A CA 1
ATOM 658 C C . ALA A 1 90 ? 43.180 1.300 -33.212 1.00 58.94 90 ALA A C 1
ATOM 660 O O . ALA A 1 90 ? 43.863 1.460 -32.200 1.00 58.94 90 ALA A O 1
ATOM 661 N N . PRO A 1 91 ? 41.941 0.769 -33.135 1.00 58.22 91 PRO A N 1
ATOM 662 C CA . PRO A 1 91 ? 41.283 0.447 -31.857 1.00 58.22 91 PRO A CA 1
ATOM 663 C C . PRO A 1 91 ? 42.000 -0.606 -30.996 1.00 58.22 91 PRO A C 1
ATOM 665 O O . PRO A 1 91 ? 41.740 -0.713 -29.803 1.00 58.22 91 PRO A O 1
ATOM 668 N N . ASP A 1 92 ? 42.865 -1.410 -31.610 1.00 64.00 92 ASP A N 1
ATOM 669 C CA . ASP A 1 92 ? 43.700 -2.446 -31.000 1.00 64.00 92 ASP A CA 1
ATOM 670 C C . ASP A 1 92 ? 45.100 -1.942 -30.602 1.00 64.00 92 ASP A C 1
ATOM 672 O O . ASP A 1 92 ? 45.908 -2.706 -30.071 1.00 64.00 92 ASP A O 1
ATOM 676 N N . HIS A 1 93 ? 45.398 -0.662 -30.842 1.00 58.44 93 HIS A N 1
ATOM 677 C CA . HIS A 1 93 ? 46.700 -0.065 -30.591 1.00 58.44 93 HIS A CA 1
ATOM 678 C C . HIS A 1 93 ? 46.729 0.647 -29.234 1.00 58.44 93 HIS A C 1
ATOM 680 O O . HIS A 1 93 ? 46.145 1.712 -29.049 1.00 58.44 93 HIS A O 1
ATOM 686 N N . ASP A 1 94 ? 47.454 0.068 -28.281 1.00 59.75 94 ASP A N 1
ATOM 687 C CA . ASP A 1 94 ? 47.746 0.707 -26.998 1.00 59.75 94 ASP A CA 1
ATOM 688 C C . ASP A 1 94 ? 48.781 1.843 -27.166 1.00 59.75 94 ASP A C 1
ATOM 690 O O . ASP A 1 94 ? 49.641 1.806 -28.054 1.00 59.75 94 ASP A O 1
ATOM 694 N N . ALA A 1 95 ? 48.707 2.866 -26.311 1.00 57.09 95 ALA A N 1
ATOM 695 C CA . ALA A 1 95 ? 49.590 4.038 -26.300 1.00 57.09 95 ALA A CA 1
ATOM 696 C C . ALA A 1 95 ? 51.065 3.693 -25.995 1.00 57.09 95 ALA A C 1
ATOM 698 O O . ALA A 1 95 ? 51.942 4.547 -26.115 1.00 57.09 95 ALA A O 1
ATOM 699 N N . SER A 1 96 ? 51.331 2.441 -25.621 1.00 58.28 96 SER A N 1
ATOM 700 C CA . SER A 1 96 ? 52.641 1.837 -25.362 1.00 58.28 96 SER A CA 1
ATOM 701 C C . SER A 1 96 ? 53.452 1.477 -26.621 1.00 58.28 96 SER A C 1
ATOM 703 O O . SER A 1 96 ? 54.660 1.216 -26.551 1.00 58.28 96 SER A O 1
ATOM 705 N N . ASN A 1 97 ? 52.812 1.443 -27.787 1.00 61.88 97 ASN A N 1
ATOM 706 C CA . ASN A 1 97 ? 53.439 1.067 -29.053 1.00 61.88 97 ASN A CA 1
ATOM 707 C C . ASN A 1 97 ? 54.111 2.276 -29.738 1.00 61.88 97 ASN A C 1
ATOM 709 O O . ASN A 1 97 ? 53.594 3.392 -29.717 1.00 61.88 97 ASN A O 1
ATOM 713 N N . ASP A 1 98 ? 55.259 2.050 -30.391 1.00 62.44 98 ASP A N 1
ATOM 714 C CA . ASP A 1 98 ? 56.032 3.109 -31.062 1.00 62.44 98 ASP A CA 1
ATOM 715 C C . ASP A 1 98 ? 55.201 3.793 -32.172 1.00 62.44 98 ASP A C 1
ATOM 717 O O . ASP A 1 98 ? 54.809 3.122 -33.135 1.00 62.44 98 ASP A O 1
ATOM 721 N N . PRO A 1 99 ? 54.985 5.125 -32.110 1.00 58.69 99 PRO A N 1
ATOM 722 C CA . PRO A 1 99 ? 54.121 5.847 -33.045 1.00 58.69 99 PRO A CA 1
ATOM 723 C C . PRO A 1 99 ? 54.650 5.870 -34.486 1.00 58.69 99 PRO A C 1
ATOM 725 O O . PRO A 1 99 ? 53.908 6.204 -35.408 1.00 58.69 99 PRO A O 1
ATOM 728 N N . THR A 1 100 ? 55.926 5.539 -34.700 1.00 57.94 100 THR A N 1
ATOM 729 C CA . THR A 1 100 ? 56.560 5.543 -36.024 1.00 57.94 100 THR A CA 1
ATOM 730 C C . THR A 1 100 ? 56.639 4.161 -36.666 1.00 57.94 100 THR A C 1
ATOM 732 O O . THR A 1 100 ? 56.652 4.068 -37.895 1.00 57.94 100 THR A O 1
ATOM 735 N N . THR A 1 101 ? 56.671 3.086 -35.871 1.00 62.97 101 THR A N 1
ATOM 736 C CA . THR A 1 101 ? 56.870 1.716 -36.378 1.00 62.97 101 THR A CA 1
ATOM 737 C C . THR A 1 101 ? 55.762 0.727 -36.016 1.00 62.97 101 THR A C 1
ATOM 739 O O . THR A 1 101 ? 55.705 -0.342 -36.627 1.00 62.97 101 THR A O 1
ATOM 742 N N . GLY A 1 102 ? 54.887 1.055 -35.058 1.00 58.34 102 GLY A N 1
ATOM 743 C CA . GLY A 1 102 ? 53.779 0.204 -34.603 1.00 58.34 102 GLY A CA 1
ATOM 744 C C . GLY A 1 102 ? 54.219 -1.080 -33.893 1.00 58.34 102 GLY A C 1
ATOM 745 O O . GLY A 1 102 ? 53.438 -2.020 -33.769 1.00 58.34 102 GLY A O 1
ATOM 746 N N . ARG A 1 103 ? 55.491 -1.175 -33.483 1.00 61.19 103 ARG A N 1
ATOM 747 C CA . ARG A 1 103 ? 56.041 -2.346 -32.787 1.00 61.19 103 ARG A CA 1
ATOM 748 C C . ARG A 1 103 ? 55.910 -2.187 -31.274 1.00 61.19 103 ARG A C 1
ATOM 750 O O . ARG A 1 103 ? 56.073 -1.088 -30.749 1.00 61.19 103 ARG A O 1
ATOM 757 N N . THR A 1 104 ? 55.706 -3.307 -30.583 1.00 61.34 104 THR A N 1
ATOM 758 C CA . THR A 1 104 ? 55.691 -3.370 -29.117 1.00 61.34 104 THR A CA 1
ATOM 759 C C . THR A 1 104 ? 57.056 -2.970 -28.562 1.00 61.34 104 THR A C 1
ATOM 761 O O . THR A 1 104 ? 58.080 -3.561 -28.925 1.00 61.34 104 THR A O 1
ATOM 764 N N . THR A 1 105 ? 57.086 -1.959 -27.696 1.00 62.28 105 THR A N 1
ATOM 765 C CA . THR A 1 105 ? 58.315 -1.475 -27.057 1.00 62.28 105 THR A CA 1
ATOM 766 C C . THR A 1 105 ? 58.438 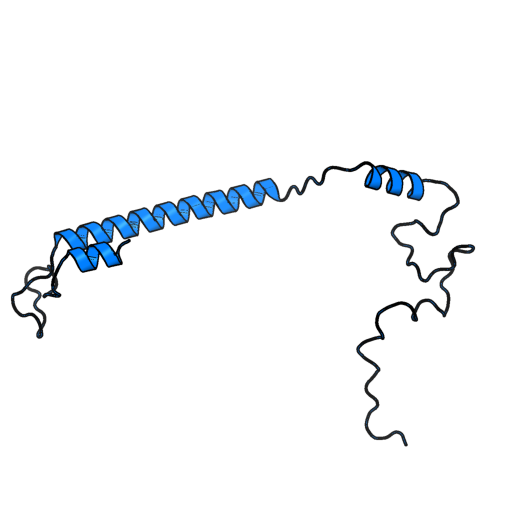-2.039 -25.642 1.00 62.28 105 THR A C 1
ATOM 768 O O . THR A 1 105 ? 57.442 -2.346 -24.994 1.00 62.28 105 THR A O 1
ATOM 771 N N . LYS A 1 106 ? 59.670 -2.183 -25.132 1.00 53.69 106 LYS A N 1
ATOM 772 C CA . LYS A 1 106 ? 59.908 -2.612 -23.737 1.00 53.69 106 LYS A CA 1
ATOM 773 C C . LYS A 1 106 ? 59.519 -1.548 -22.701 1.00 53.69 106 LYS A C 1
ATOM 775 O O . LYS A 1 106 ? 59.466 -1.849 -21.518 1.00 53.69 106 LYS A O 1
ATOM 780 N N . GLU A 1 107 ? 59.272 -0.320 -23.146 1.00 55.12 107 GLU A N 1
ATOM 781 C CA . GLU A 1 107 ? 58.804 0.805 -22.329 1.00 55.12 107 GLU A CA 1
ATOM 782 C C . GLU A 1 107 ? 57.282 0.742 -22.096 1.00 55.12 107 GLU A C 1
ATOM 784 O O . GLU A 1 107 ? 56.752 1.474 -21.263 1.00 55.12 107 GLU A O 1
ATOM 789 N N . GLY A 1 108 ? 56.586 -0.163 -22.796 1.00 50.62 108 GLY A N 1
ATOM 790 C CA . GLY A 1 108 ? 55.132 -0.279 -22.799 1.00 50.62 108 GLY A CA 1
ATOM 791 C C . GLY A 1 108 ? 54.470 -0.712 -21.491 1.00 50.62 108 GLY A C 1
ATOM 792 O O . GLY A 1 108 ? 53.283 -0.464 -21.322 1.00 50.62 108 GLY A O 1
ATOM 793 N N . ASP A 1 109 ? 55.230 -1.263 -20.543 1.00 53.34 109 ASP A N 1
ATOM 794 C CA . ASP A 1 109 ? 54.723 -1.654 -19.216 1.00 53.34 109 ASP A CA 1
ATOM 795 C C . ASP A 1 109 ? 54.896 -0.546 -18.155 1.00 53.34 109 ASP A C 1
ATOM 797 O O . ASP A 1 109 ? 54.558 -0.738 -16.988 1.00 53.34 109 ASP A O 1
ATOM 801 N N . MET A 1 110 ? 55.447 0.618 -18.523 1.00 50.50 110 MET A N 1
ATOM 802 C CA . MET A 1 110 ? 55.759 1.700 -17.576 1.00 50.50 110 MET A CA 1
ATOM 803 C C . MET A 1 110 ? 54.710 2.818 -17.504 1.00 50.50 110 MET A C 1
ATOM 805 O O . MET A 1 110 ? 54.857 3.720 -16.678 1.00 50.50 110 MET A O 1
ATOM 809 N N . PHE A 1 111 ? 53.660 2.788 -18.331 1.00 46.94 111 PHE A N 1
ATOM 810 C CA . PHE A 1 111 ? 52.582 3.780 -18.278 1.00 46.94 111 PHE A CA 1
ATOM 811 C C . PHE A 1 111 ? 51.259 3.164 -17.813 1.00 46.94 111 PHE A C 1
ATOM 813 O O . PHE A 1 111 ? 50.471 2.619 -18.575 1.00 46.94 111 PHE A O 1
A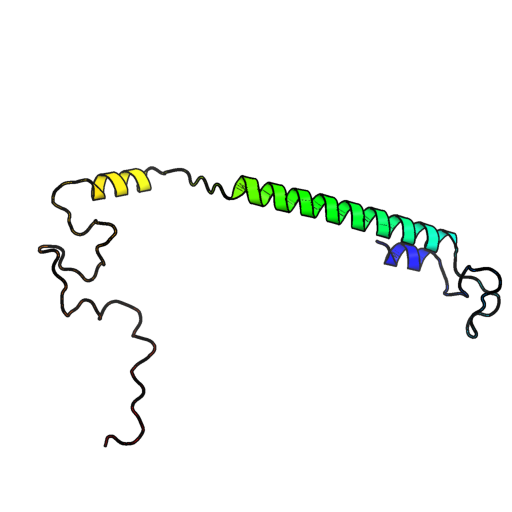TOM 820 N N . GLY A 1 112 ? 51.036 3.319 -16.513 1.00 50.62 112 GLY A N 1
ATOM 821 C CA . GLY A 1 112 ? 49.844 3.022 -15.725 1.00 50.62 112 GLY A CA 1
ATOM 822 C C . GLY A 1 112 ? 50.142 3.471 -14.285 1.00 50.62 112 GLY A C 1
ATOM 823 O O . GLY A 1 112 ? 51.314 3.706 -13.970 1.00 50.62 112 GLY A O 1
ATOM 824 N N . PRO A 1 113 ? 49.153 3.653 -13.388 1.00 48.69 113 PRO A N 1
ATOM 825 C CA . PRO A 1 113 ? 49.485 3.719 -11.964 1.00 48.69 113 PRO A CA 1
ATOM 826 C C . PRO A 1 113 ? 50.294 2.459 -11.625 1.00 48.69 113 PRO A C 1
ATOM 828 O O . PRO A 1 113 ? 49.975 1.403 -12.172 1.00 48.69 113 PRO A O 1
ATOM 831 N N . GLU A 1 114 ? 51.356 2.583 -10.813 1.00 49.75 114 GLU A N 1
ATOM 832 C CA . GLU A 1 114 ? 52.258 1.464 -10.496 1.00 49.75 114 GLU A CA 1
ATOM 833 C C . GLU A 1 114 ? 51.479 0.160 -10.319 1.00 49.75 114 GLU A C 1
ATOM 835 O O . GLU A 1 114 ? 50.433 0.153 -9.665 1.00 49.75 114 GLU A O 1
ATOM 840 N N . PHE A 1 115 ? 51.976 -0.922 -10.924 1.00 48.78 115 PHE A N 1
ATOM 841 C CA . PHE A 1 115 ? 51.387 -2.252 -10.815 1.00 48.78 115 PHE A CA 1
ATOM 842 C C . PHE A 1 115 ? 51.109 -2.533 -9.329 1.00 48.78 115 PHE A C 1
ATOM 844 O O . PHE A 1 115 ? 52.036 -2.711 -8.542 1.00 48.78 115 PHE A O 1
ATOM 851 N N . PHE A 1 116 ? 49.835 -2.487 -8.924 1.00 49.22 116 PHE A N 1
ATOM 852 C CA . PHE A 1 116 ? 49.451 -2.481 -7.504 1.00 49.22 116 PHE A CA 1
ATOM 853 C C . PHE A 1 116 ? 49.856 -3.779 -6.783 1.00 49.22 116 PHE A C 1
ATOM 855 O O . PHE A 1 116 ? 49.935 -3.823 -5.558 1.00 49.22 116 PHE A O 1
ATOM 862 N N . GLU A 1 117 ? 50.178 -4.825 -7.541 1.00 51.69 117 GLU A N 1
ATOM 863 C CA . GLU A 1 117 ? 50.755 -6.063 -7.037 1.00 51.69 117 GLU A CA 1
ATOM 864 C C . GLU A 1 117 ? 52.191 -6.224 -7.540 1.00 51.69 117 GLU A C 1
ATOM 866 O O . GLU A 1 117 ? 52.463 -6.916 -8.521 1.00 51.69 117 GLU A O 1
ATOM 871 N N . ALA A 1 118 ? 53.149 -5.623 -6.833 1.00 56.91 118 ALA A N 1
ATOM 872 C CA . ALA A 1 118 ? 54.500 -6.170 -6.866 1.00 56.91 118 ALA A CA 1
ATOM 873 C C . ALA A 1 118 ? 54.415 -7.660 -6.464 1.00 56.91 118 ALA A C 1
ATOM 875 O O . ALA A 1 118 ? 53.733 -7.965 -5.477 1.00 56.91 118 ALA A O 1
ATOM 876 N N . PRO A 1 119 ? 55.068 -8.601 -7.180 1.00 58.34 119 PRO A N 1
ATOM 877 C CA . PRO A 1 119 ? 55.085 -9.991 -6.749 1.00 58.34 119 PRO A CA 1
ATOM 878 C C . PRO A 1 119 ? 55.647 -10.040 -5.329 1.00 58.34 119 PRO A C 1
ATOM 880 O O . PRO A 1 119 ? 56.713 -9.483 -5.051 1.00 58.34 119 PRO A O 1
ATOM 883 N N . VAL A 1 120 ? 54.876 -10.642 -4.422 1.00 58.25 120 VAL A N 1
ATOM 884 C CA . VAL A 1 120 ? 55.198 -10.722 -2.998 1.00 58.25 120 VAL A CA 1
ATOM 885 C C . VAL A 1 120 ? 56.598 -11.313 -2.861 1.00 58.25 120 VAL A C 1
ATOM 887 O O . VAL A 1 120 ? 56.822 -12.464 -3.229 1.00 58.25 120 VAL A O 1
ATOM 890 N N . LYS A 1 121 ? 57.552 -10.528 -2.348 1.00 61.19 121 LYS A N 1
ATOM 891 C CA . LYS A 1 121 ? 58.843 -11.075 -1.928 1.00 61.19 121 LYS A CA 1
ATOM 892 C C . LYS A 1 121 ? 58.578 -11.948 -0.710 1.00 61.19 121 LYS A C 1
ATOM 894 O O . LYS A 1 121 ? 58.250 -11.435 0.361 1.00 61.19 121 LYS A O 1
ATOM 899 N N . GLU A 1 122 ? 58.658 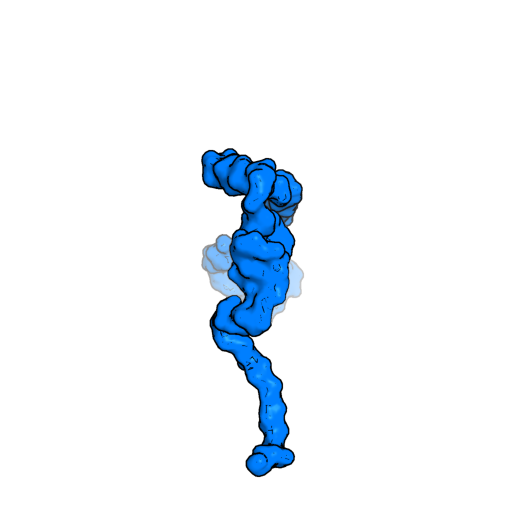-13.259 -0.891 1.00 58.09 122 GLU A N 1
ATOM 900 C CA . GLU A 1 122 ? 58.671 -14.188 0.231 1.00 58.09 122 GLU A CA 1
ATOM 901 C C . GLU A 1 122 ? 59.878 -13.874 1.127 1.00 58.09 122 GLU A C 1
ATOM 903 O O . GLU A 1 122 ? 60.935 -13.457 0.658 1.00 58.09 122 GLU A O 1
ATOM 908 N N . ALA A 1 123 ? 59.695 -14.018 2.440 1.00 55.31 123 ALA A N 1
ATOM 909 C CA . ALA A 1 123 ? 60.603 -13.537 3.483 1.00 55.31 123 ALA A CA 1
ATOM 910 C C . ALA A 1 123 ? 61.934 -14.318 3.606 1.00 55.31 123 ALA A C 1
ATOM 912 O O . ALA A 1 123 ? 62.509 -14.385 4.691 1.00 55.31 123 ALA A O 1
ATOM 913 N N . THR A 1 124 ? 62.428 -14.907 2.520 1.00 51.16 124 THR A N 1
ATOM 914 C CA . THR A 1 124 ? 63.692 -15.655 2.467 1.00 51.16 124 THR A CA 1
ATOM 915 C C . THR A 1 124 ? 64.433 -15.414 1.156 1.00 51.16 124 THR A C 1
ATOM 917 O O . THR A 1 124 ? 64.833 -16.365 0.500 1.00 51.16 124 THR A O 1
ATOM 920 N N . ASP A 1 125 ? 64.641 -14.152 0.798 1.00 52.75 125 ASP A N 1
ATOM 921 C CA . ASP A 1 125 ? 65.750 -13.761 -0.073 1.00 52.75 125 ASP A CA 1
ATOM 922 C C . ASP A 1 125 ? 66.459 -12.569 0.591 1.00 52.75 125 ASP A C 1
ATOM 924 O O . ASP A 1 125 ? 65.901 -11.471 0.672 1.00 52.75 125 ASP A O 1
ATOM 928 N N . GLU A 1 126 ? 67.638 -12.851 1.161 1.00 45.69 126 GLU A N 1
ATOM 929 C CA . GLU A 1 126 ? 68.583 -11.887 1.759 1.00 45.69 126 GLU A CA 1
ATOM 930 C C . GLU A 1 126 ? 69.124 -10.874 0.738 1.00 45.69 126 GLU A C 1
ATOM 932 O O . GLU A 1 126 ? 69.395 -11.262 -0.423 1.00 45.69 126 GLU A O 1
#

pLDDT: mean 76.0, std 16.9, range [45.69, 98.12]